Protein AF-A0A7U4XTM7-F1 (afdb_monomer_lite)

Organism: Clostridium sporogenes (NCBI:txid1509)

Foldseek 3Di:
DWKWKAWPPPRQIDIDDALDDPVVVVVVNCVNCVCVPPNRPPPTDIWMADPVGDTDPDPSVVRVVRVD

pLDDT: mean 86.69, std 13.36, range [51.66, 97.0]

Radius of gyration: 11.75 Å; chains: 1; bounding box: 29×18×31 Å

Structure (mmCIF, N/CA/C/O backbone):
data_AF-A0A7U4XTM7-F1
#
_entry.id   AF-A0A7U4XTM7-F1
#
loop_
_atom_site.group_PDB
_atom_site.id
_atom_site.type_symbol
_atom_site.label_atom_id
_atom_site.label_alt_id
_atom_site.label_comp_id
_atom_site.label_asym_id
_atom_site.label_entity_id
_atom_site.label_seq_id
_atom_site.pdbx_PDB_ins_code
_atom_site.Cartn_x
_atom_site.Cartn_y
_atom_site.Cartn_z
_atom_site.occupancy
_atom_site.B_iso_or_equiv
_atom_site.auth_seq_id
_atom_site.auth_comp_id
_atom_site.auth_asym_id
_atom_site.auth_atom_id
_atom_site.pdbx_PDB_model_num
ATOM 1 N N . MET A 1 1 ? -8.701 -6.834 8.504 1.00 91.62 1 MET A N 1
ATOM 2 C CA . MET A 1 1 ? -9.268 -6.841 7.137 1.00 91.62 1 MET A CA 1
ATOM 3 C C . MET A 1 1 ? -8.140 -7.052 6.150 1.00 91.62 1 MET A C 1
ATOM 5 O O . MET A 1 1 ? -7.172 -6.302 6.193 1.00 91.62 1 MET A O 1
ATOM 9 N N . LYS A 1 2 ? -8.252 -8.067 5.291 1.00 95.88 2 LYS A N 1
ATOM 10 C CA . LYS A 1 2 ? -7.248 -8.349 4.263 1.00 95.88 2 LYS A CA 1
ATOM 11 C C . LYS A 1 2 ? -7.381 -7.347 3.115 1.00 95.88 2 LYS A C 1
ATOM 13 O O . LYS A 1 2 ? -8.489 -7.138 2.627 1.00 95.88 2 LYS A O 1
ATOM 18 N N . VAL A 1 3 ? -6.268 -6.745 2.708 1.00 96.56 3 VAL A N 1
ATOM 19 C CA . VAL A 1 3 ? -6.192 -5.809 1.581 1.00 96.56 3 VAL A CA 1
ATOM 20 C C . VAL A 1 3 ? -5.079 -6.242 0.641 1.00 96.56 3 VAL A C 1
ATOM 22 O O . VAL A 1 3 ? -3.973 -6.555 1.079 1.00 96.56 3 VAL A O 1
ATOM 25 N N . LYS A 1 4 ? -5.369 -6.243 -0.657 1.00 97.00 4 LYS A N 1
ATOM 26 C CA . LYS A 1 4 ? -4.419 -6.520 -1.727 1.00 97.00 4 LYS A CA 1
ATOM 27 C C . LYS A 1 4 ? -3.999 -5.216 -2.394 1.00 97.00 4 LYS A C 1
ATOM 29 O O . LYS A 1 4 ? -4.833 -4.481 -2.911 1.00 97.00 4 LYS A O 1
ATOM 34 N N . ILE A 1 5 ? -2.703 -4.950 -2.386 1.00 94.81 5 ILE A N 1
ATOM 35 C CA . ILE A 1 5 ? -2.045 -3.809 -3.019 1.00 94.81 5 ILE A CA 1
ATOM 36 C C . ILE A 1 5 ? -1.505 -4.288 -4.365 1.00 94.81 5 ILE A C 1
ATOM 38 O O . ILE A 1 5 ? -0.843 -5.324 -4.405 1.00 94.81 5 ILE A O 1
ATOM 42 N N . VAL A 1 6 ? -1.802 -3.576 -5.453 1.00 93.12 6 VAL A N 1
ATOM 43 C CA . VAL A 1 6 ? -1.486 -4.006 -6.825 1.00 93.12 6 VAL A CA 1
ATOM 44 C C . VAL A 1 6 ? -0.874 -2.859 -7.624 1.00 93.12 6 VAL A C 1
ATOM 46 O O . VAL A 1 6 ? -1.555 -1.866 -7.900 1.00 93.12 6 VAL A O 1
ATOM 49 N N . CYS A 1 7 ? 0.374 -3.024 -8.062 1.00 90.31 7 CYS A N 1
ATOM 50 C CA . CYS A 1 7 ? 0.987 -2.150 -9.060 1.00 90.31 7 CYS A CA 1
ATOM 51 C C . CYS A 1 7 ? 0.326 -2.389 -10.424 1.00 90.31 7 CYS A C 1
ATOM 53 O O . CYS A 1 7 ? 0.292 -3.512 -10.919 1.00 90.31 7 CYS A O 1
ATOM 55 N N . GLN A 1 8 ? -0.211 -1.349 -11.060 1.00 88.06 8 GLN A N 1
ATOM 56 C CA . GLN A 1 8 ? -0.928 -1.503 -12.336 1.00 88.06 8 GLN A CA 1
ATOM 57 C C . GLN A 1 8 ? -0.008 -1.711 -13.548 1.00 88.06 8 GLN A C 1
ATOM 59 O O . GLN A 1 8 ? -0.483 -2.051 -14.628 1.00 88.06 8 GLN A O 1
ATOM 64 N N . ARG A 1 9 ? 1.303 -1.500 -13.390 1.00 84.19 9 ARG A N 1
ATOM 65 C CA . ARG A 1 9 ? 2.282 -1.621 -14.477 1.00 84.19 9 ARG A CA 1
ATOM 66 C C . ARG A 1 9 ? 2.706 -3.068 -14.724 1.00 84.19 9 ARG A C 1
ATOM 68 O O . ARG A 1 9 ? 2.738 -3.512 -15.865 1.00 84.19 9 ARG A O 1
ATOM 75 N N . ASP A 1 10 ? 3.105 -3.753 -13.660 1.00 85.19 10 ASP A N 1
ATOM 76 C CA . ASP A 1 10 ? 3.721 -5.088 -13.683 1.00 85.19 10 ASP A CA 1
ATOM 77 C C . ASP A 1 10 ? 2.897 -6.127 -12.915 1.00 85.19 10 ASP A C 1
ATOM 79 O O . ASP A 1 10 ? 3.251 -7.304 -12.915 1.00 85.19 10 ASP A O 1
ATOM 83 N N . TYR A 1 11 ? 1.777 -5.712 -12.315 1.00 88.00 11 TYR A N 1
ATOM 84 C CA . TYR A 1 11 ? 0.923 -6.549 -11.480 1.00 88.00 11 TYR A CA 1
ATOM 85 C C . TYR A 1 11 ? 1.648 -7.142 -10.271 1.00 88.00 11 TYR A C 1
ATOM 87 O O . TYR A 1 11 ? 1.190 -8.152 -9.736 1.00 88.00 11 TYR A O 1
ATOM 95 N N . GLU A 1 12 ? 2.729 -6.511 -9.799 1.00 89.06 12 GLU A N 1
ATOM 96 C CA . GLU A 1 12 ? 3.316 -6.864 -8.510 1.00 89.06 12 GLU A CA 1
ATOM 97 C C . GLU A 1 12 ? 2.276 -6.645 -7.410 1.00 89.06 12 GLU A C 1
ATOM 99 O O . GLU A 1 12 ? 1.560 -5.632 -7.387 1.00 89.06 12 GLU A O 1
ATOM 104 N N . THR A 1 13 ? 2.162 -7.619 -6.503 1.00 92.19 13 THR A N 1
ATOM 105 C CA . THR A 1 13 ? 1.130 -7.585 -5.466 1.00 92.19 13 THR A CA 1
ATOM 106 C C . THR A 1 13 ? 1.661 -7.872 -4.077 1.00 92.19 13 THR A C 1
ATOM 108 O O . THR A 1 13 ? 2.506 -8.740 -3.871 1.00 92.19 13 THR A O 1
ATOM 111 N N . ARG A 1 14 ? 1.090 -7.178 -3.093 1.00 94.62 14 ARG A N 1
ATOM 112 C CA . ARG A 1 14 ? 1.294 -7.453 -1.669 1.00 94.62 14 ARG A CA 1
ATOM 113 C C . ARG A 1 14 ? -0.043 -7.542 -0.968 1.00 94.62 14 ARG A C 1
ATOM 115 O O . ARG A 1 14 ? -0.940 -6.747 -1.223 1.00 94.62 14 ARG A O 1
ATOM 122 N N . GLU A 1 15 ? -0.160 -8.493 -0.057 1.00 95.62 15 GLU A N 1
ATOM 123 C CA . GLU A 1 15 ? -1.316 -8.600 0.822 1.00 95.62 15 GLU A CA 1
ATOM 124 C C . GLU A 1 15 ? -0.933 -8.112 2.215 1.00 95.62 15 GLU A C 1
ATOM 126 O O . GLU A 1 15 ? 0.131 -8.457 2.733 1.00 95.62 15 GLU A O 1
ATOM 131 N N . VAL A 1 16 ? -1.799 -7.298 2.810 1.00 95.75 16 VAL A N 1
ATOM 132 C CA . VAL A 1 16 ? -1.625 -6.747 4.154 1.00 95.75 16 VAL A CA 1
ATOM 133 C C . VAL A 1 16 ? -2.897 -6.919 4.965 1.00 95.75 16 VAL A C 1
ATOM 135 O O . VAL A 1 16 ? -3.992 -7.074 4.419 1.00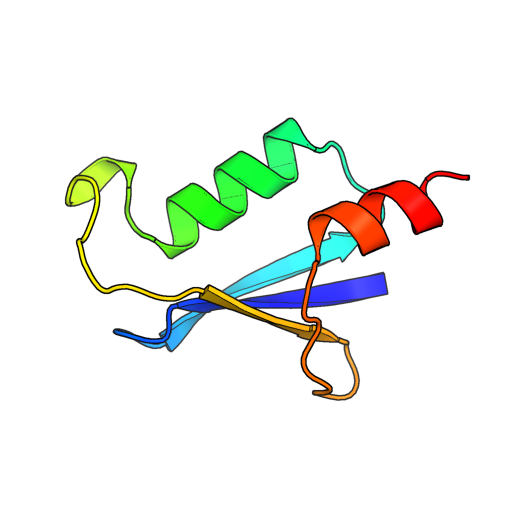 95.75 16 VAL A O 1
ATOM 138 N N . GLU A 1 17 ? -2.751 -6.869 6.282 1.00 96.62 17 GLU A N 1
ATOM 139 C CA . GLU A 1 17 ? -3.870 -6.907 7.209 1.00 96.62 17 GLU A CA 1
ATOM 140 C C . GLU A 1 17 ? -4.026 -5.542 7.879 1.00 96.62 17 GLU A C 1
ATOM 142 O O . GLU A 1 17 ? -3.103 -5.049 8.520 1.00 96.62 17 GLU A O 1
ATOM 147 N N . LEU A 1 18 ? -5.191 -4.916 7.699 1.00 95.44 18 LEU A N 1
ATOM 148 C CA . LEU A 1 18 ? -5.556 -3.662 8.354 1.00 95.44 18 LEU A CA 1
ATOM 149 C C . LEU A 1 18 ? -6.419 -3.921 9.608 1.00 95.44 18 LEU A C 1
ATOM 151 O O . LEU A 1 18 ? -7.231 -4.853 9.597 1.00 95.44 18 LEU A O 1
ATOM 155 N N . PRO A 1 19 ? -6.333 -3.074 10.646 1.00 96.44 19 PRO A N 1
ATOM 156 C CA . PRO A 1 19 ? -5.458 -1.912 10.711 1.00 96.44 19 PRO A CA 1
ATOM 157 C C . PRO A 1 19 ? -3.988 -2.286 10.942 1.00 96.44 19 PRO A C 1
ATOM 159 O O . PRO A 1 19 ? -3.681 -3.266 11.612 1.00 96.44 19 PRO A O 1
ATOM 162 N N . MET A 1 20 ? -3.080 -1.458 10.435 1.00 95.62 20 MET A N 1
ATOM 163 C CA . MET A 1 20 ? -1.643 -1.563 10.687 1.00 95.62 20 MET A CA 1
ATOM 164 C C . MET A 1 20 ? -1.000 -0.186 10.849 1.00 95.62 20 MET A C 1
ATOM 166 O O . MET A 1 20 ? -1.607 0.840 10.542 1.00 95.62 20 MET A O 1
ATOM 170 N N . ASN A 1 21 ? 0.250 -0.159 11.307 1.00 96.00 21 ASN A N 1
ATOM 171 C CA . ASN A 1 21 ? 1.029 1.071 11.400 1.00 96.00 21 ASN A CA 1
ATOM 172 C C . ASN A 1 21 ? 1.141 1.771 10.024 1.00 96.00 21 ASN A C 1
ATOM 174 O O . ASN A 1 21 ? 1.416 1.132 9.008 1.00 96.00 21 ASN A O 1
ATOM 178 N N . GLU A 1 22 ? 0.920 3.087 9.999 1.00 92.44 22 GLU A N 1
ATOM 179 C CA . GLU A 1 22 ? 0.840 3.878 8.762 1.00 92.44 22 GLU A CA 1
ATOM 180 C C . GLU A 1 22 ? 2.176 3.958 8.008 1.00 92.44 22 GLU A C 1
ATOM 182 O O . GLU A 1 22 ? 2.195 3.840 6.784 1.00 92.44 22 GLU A O 1
ATOM 187 N N . GLU A 1 23 ? 3.297 4.066 8.725 1.00 92.81 23 GLU A N 1
ATOM 188 C CA . GLU A 1 23 ? 4.643 4.035 8.138 1.00 92.81 23 GLU A CA 1
ATOM 189 C C . GLU A 1 23 ? 4.923 2.674 7.487 1.00 92.81 23 GLU A C 1
ATOM 191 O O . GLU A 1 23 ? 5.441 2.598 6.375 1.00 92.81 23 GLU A O 1
ATOM 196 N N . SER A 1 24 ? 4.493 1.585 8.130 1.00 94.12 24 SER A N 1
ATOM 197 C CA . SER A 1 24 ? 4.603 0.237 7.561 1.00 94.12 24 SER A CA 1
ATOM 198 C C . SER A 1 24 ? 3.766 0.084 6.285 1.00 94.12 24 SER A C 1
ATOM 200 O O . SER A 1 24 ? 4.244 -0.488 5.308 1.00 94.12 24 SER A O 1
ATOM 202 N N . LEU A 1 25 ? 2.544 0.628 6.260 1.00 93.94 25 LEU A N 1
ATOM 203 C CA . LEU A 1 25 ? 1.689 0.621 5.068 1.00 93.94 25 LEU A CA 1
ATOM 204 C C . LEU A 1 25 ? 2.319 1.417 3.913 1.00 93.94 25 LEU A C 1
ATOM 206 O O . LEU A 1 25 ? 2.339 0.942 2.777 1.00 93.94 25 LEU A O 1
ATOM 210 N N . LEU A 1 26 ? 2.888 2.590 4.211 1.00 91.19 26 LEU A N 1
ATOM 211 C CA . LEU A 1 26 ? 3.591 3.423 3.235 1.00 91.19 26 LEU A CA 1
ATOM 212 C C . LEU A 1 26 ? 4.823 2.711 2.654 1.00 91.19 26 LEU A C 1
ATOM 214 O O . LEU A 1 26 ? 5.035 2.743 1.441 1.00 91.19 26 LEU A O 1
ATOM 218 N N . ASN A 1 27 ? 5.603 2.028 3.495 1.00 90.12 27 ASN A N 1
ATOM 219 C CA . ASN A 1 27 ? 6.772 1.261 3.061 1.00 90.12 27 ASN A CA 1
ATOM 220 C C . ASN A 1 27 ? 6.380 0.100 2.138 1.00 90.12 27 ASN A C 1
ATOM 222 O O . ASN A 1 27 ? 7.030 -0.129 1.120 1.00 90.12 27 ASN A O 1
ATOM 226 N N . ILE A 1 28 ? 5.283 -0.604 2.438 1.00 91.62 28 ILE A N 1
ATOM 227 C CA . ILE A 1 28 ? 4.789 -1.687 1.577 1.00 91.62 28 ILE A CA 1
ATOM 228 C C . ILE A 1 28 ? 4.313 -1.135 0.231 1.00 91.62 28 ILE A C 1
ATOM 230 O O . ILE A 1 28 ? 4.668 -1.692 -0.806 1.00 91.62 28 ILE A O 1
ATOM 234 N N . GLN A 1 29 ? 3.570 -0.022 0.223 1.00 88.81 29 GLN A N 1
ATOM 235 C CA . GLN A 1 29 ? 3.188 0.652 -1.022 1.00 88.81 29 GLN A CA 1
ATOM 236 C C . GLN A 1 29 ? 4.428 1.048 -1.843 1.00 88.81 29 GLN A C 1
ATOM 238 O O . GLN A 1 29 ? 4.454 0.852 -3.057 1.00 88.81 29 GLN A O 1
ATOM 243 N N . GLY A 1 30 ? 5.467 1.581 -1.191 1.00 86.56 30 GLY A N 1
ATOM 244 C CA . GLY A 1 30 ? 6.731 1.935 -1.837 1.00 86.56 30 GLY A CA 1
ATOM 245 C C . GLY A 1 30 ? 7.462 0.732 -2.437 1.00 86.56 30 GLY A C 1
ATOM 246 O O . GLY A 1 30 ? 7.950 0.826 -3.562 1.00 86.56 30 GLY A O 1
ATOM 247 N N . SER A 1 31 ? 7.468 -0.401 -1.731 1.00 86.62 31 SER A N 1
ATOM 248 C CA . SER A 1 31 ? 8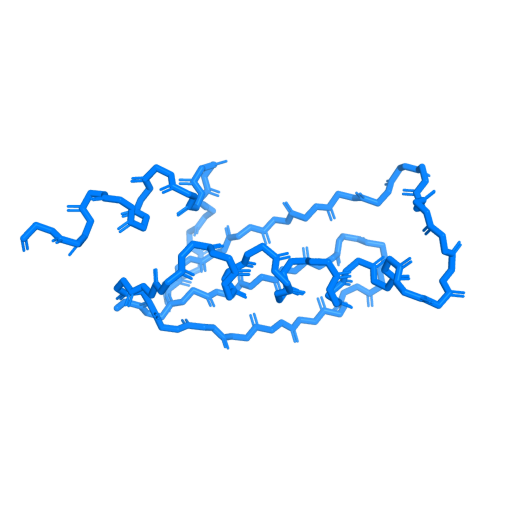.051 -1.658 -2.209 1.00 86.62 31 SER A CA 1
ATOM 249 C C . SER A 1 31 ? 7.305 -2.223 -3.419 1.00 86.62 31 SER A C 1
ATOM 251 O O . SER A 1 31 ? 7.961 -2.659 -4.357 1.00 86.62 31 SER A O 1
ATOM 253 N N . VAL A 1 32 ? 5.966 -2.177 -3.434 1.00 87.31 32 VAL A N 1
ATOM 254 C CA . VAL A 1 32 ? 5.154 -2.602 -4.596 1.00 87.31 32 VAL A CA 1
ATOM 255 C C . VAL A 1 32 ? 5.417 -1.720 -5.818 1.00 87.31 32 VAL A C 1
ATOM 257 O O . VAL A 1 32 ? 5.341 -2.181 -6.950 1.00 87.31 32 VAL A O 1
ATOM 260 N N . LEU A 1 33 ? 5.752 -0.451 -5.595 1.00 81.88 33 LEU A N 1
ATOM 261 C CA . LEU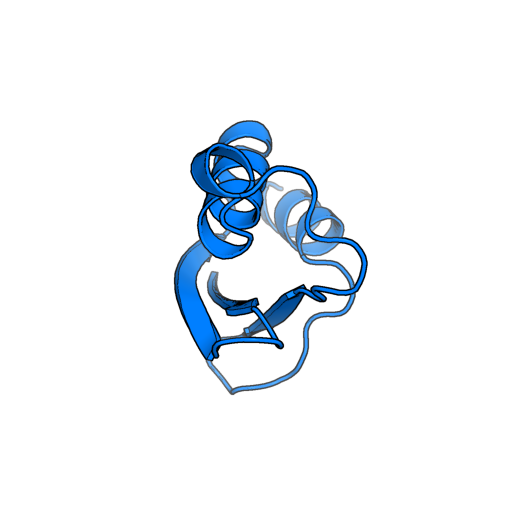 A 1 33 ? 6.122 0.493 -6.647 1.00 81.88 33 LEU A CA 1
ATOM 262 C C . LEU A 1 33 ? 7.598 0.421 -7.058 1.00 81.88 33 LEU A C 1
ATOM 264 O O . LEU A 1 33 ? 8.016 1.230 -7.886 1.00 81.88 33 LEU A O 1
ATOM 268 N N . GLU A 1 34 ? 8.394 -0.479 -6.469 1.00 72.31 34 GLU A N 1
ATOM 269 C CA . GLU A 1 34 ? 9.844 -0.550 -6.687 1.00 72.31 34 GLU A CA 1
ATOM 270 C C . GLU A 1 34 ? 10.555 0.811 -6.508 1.00 72.31 34 GLU A C 1
ATOM 272 O O . GLU A 1 34 ? 11.540 1.128 -7.183 1.00 72.31 34 GLU A O 1
ATOM 277 N N . ARG A 1 35 ? 10.069 1.647 -5.572 1.00 63.06 35 ARG A N 1
ATOM 278 C CA . ARG A 1 35 ? 10.631 2.992 -5.331 1.00 63.06 35 ARG A CA 1
ATOM 279 C C . ARG A 1 35 ? 12.119 2.957 -4.984 1.00 63.06 35 ARG A C 1
ATOM 281 O O . ARG A 1 35 ? 12.838 3.892 -5.334 1.00 63.06 35 ARG A O 1
ATOM 288 N N . ASP A 1 36 ? 12.557 1.886 -4.329 1.00 57.78 36 ASP A N 1
ATOM 289 C CA . ASP A 1 36 ? 13.925 1.723 -3.834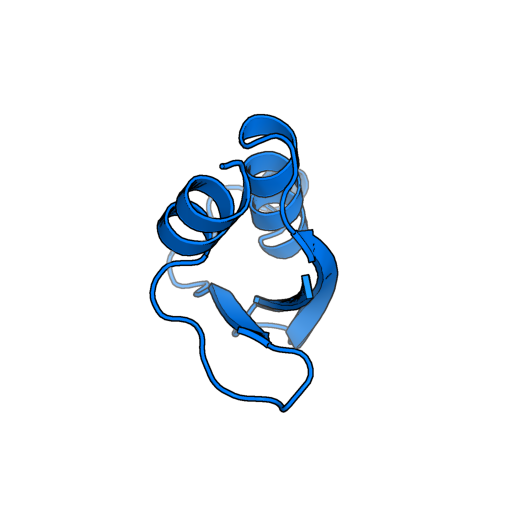 1.00 57.78 36 ASP A CA 1
ATOM 290 C C . ASP A 1 36 ? 14.915 1.285 -4.928 1.00 57.78 36 ASP A C 1
ATOM 292 O O . ASP A 1 36 ? 16.117 1.500 -4.786 1.00 57.78 36 ASP A O 1
ATOM 296 N N . THR A 1 37 ? 14.433 0.693 -6.027 1.00 61.62 37 THR A N 1
ATOM 297 C CA . THR A 1 37 ? 15.270 0.120 -7.098 1.00 61.62 37 THR A CA 1
ATOM 298 C C . THR A 1 37 ? 15.215 0.917 -8.396 1.00 61.62 37 THR A C 1
ATOM 300 O O . THR A 1 37 ? 16.239 1.062 -9.063 1.00 61.62 37 THR A O 1
ATOM 303 N N . LEU A 1 38 ? 14.050 1.454 -8.763 1.00 57.62 38 LEU A N 1
ATOM 304 C CA . LEU A 1 38 ? 13.832 2.097 -10.066 1.00 57.62 38 LEU A CA 1
ATOM 305 C C . LEU A 1 38 ? 13.656 3.623 -9.980 1.00 57.62 38 LEU A C 1
ATOM 307 O O . LEU A 1 38 ? 13.515 4.285 -11.009 1.00 57.62 38 LEU A O 1
ATOM 311 N N . GLY A 1 39 ? 13.704 4.198 -8.771 1.00 56.41 39 GLY A N 1
ATOM 312 C CA . GLY A 1 39 ? 13.324 5.590 -8.534 1.00 56.41 39 GLY A CA 1
ATOM 313 C C . GLY A 1 39 ? 11.815 5.790 -8.698 1.00 56.41 39 GLY A C 1
ATOM 314 O O . GLY A 1 39 ? 11.079 4.859 -9.006 1.00 56.41 39 GLY A O 1
ATOM 315 N N . TYR A 1 40 ? 11.314 7.004 -8.459 1.00 51.66 40 TYR A N 1
ATOM 316 C CA . TYR A 1 40 ? 9.894 7.327 -8.644 1.00 51.66 40 TYR A CA 1
ATOM 317 C C . TYR A 1 40 ? 9.480 7.016 -10.092 1.00 51.66 40 TYR A C 1
ATOM 319 O O . TYR A 1 40 ? 9.804 7.766 -11.014 1.00 51.66 40 TYR A O 1
ATOM 327 N N . ILE A 1 41 ? 8.784 5.901 -10.307 1.00 54.69 41 ILE A N 1
ATOM 328 C CA . ILE A 1 41 ? 8.352 5.499 -11.644 1.00 54.69 41 ILE A CA 1
ATOM 329 C C . ILE A 1 41 ? 7.152 6.368 -11.997 1.00 54.69 41 ILE A C 1
ATOM 331 O O . ILE A 1 41 ? 6.018 6.087 -11.610 1.00 54.69 41 ILE A O 1
ATOM 335 N N . ALA A 1 42 ? 7.414 7.476 -12.686 1.00 51.69 42 ALA A N 1
ATOM 336 C CA . ALA A 1 42 ? 6.370 8.335 -13.217 1.00 51.69 42 ALA A CA 1
ATOM 337 C C . ALA A 1 42 ? 5.390 7.485 -14.052 1.00 51.69 42 ALA A C 1
ATOM 339 O O . ALA A 1 42 ? 5.788 6.864 -15.035 1.00 51.69 42 ALA A O 1
ATOM 340 N N . GLY A 1 43 ? 4.120 7.440 -13.635 1.00 54.38 43 GLY A N 1
ATOM 341 C CA . GLY A 1 43 ? 3.048 6.714 -14.327 1.00 54.38 43 GLY A CA 1
ATOM 342 C C . GLY A 1 43 ? 2.691 5.328 -13.774 1.00 54.38 43 GLY A C 1
ATOM 343 O O . GLY A 1 43 ? 1.754 4.723 -14.289 1.00 54.38 43 GLY A O 1
ATOM 344 N N . ALA A 1 44 ? 3.374 4.819 -12.741 1.00 64.56 44 ALA A N 1
ATOM 345 C CA . ALA A 1 44 ? 2.924 3.615 -12.040 1.00 64.56 44 ALA A CA 1
ATOM 346 C C . ALA A 1 44 ? 1.833 3.974 -11.016 1.00 64.56 44 ALA A C 1
ATOM 348 O O . ALA A 1 44 ? 2.080 4.733 -10.077 1.00 64.56 44 ALA A O 1
ATOM 349 N N . ASP A 1 45 ? 0.631 3.436 -11.216 1.00 81.38 45 ASP A N 1
ATOM 350 C CA . ASP A 1 45 ? -0.498 3.583 -10.296 1.00 81.38 45 ASP A CA 1
ATOM 351 C C . ASP A 1 45 ? -0.613 2.356 -9.377 1.00 81.38 45 ASP A C 1
ATOM 353 O O . ASP A 1 45 ? -0.272 1.235 -9.774 1.00 81.38 45 ASP A O 1
ATOM 357 N N . VAL A 1 46 ? -1.096 2.561 -8.152 1.00 88.81 46 VAL A N 1
ATOM 358 C CA . VAL A 1 46 ? -1.354 1.486 -7.186 1.00 88.81 46 VAL A CA 1
ATOM 359 C C . VAL A 1 46 ? -2.834 1.452 -6.882 1.00 88.81 46 VAL A C 1
ATOM 361 O O . VAL A 1 46 ? -3.388 2.418 -6.363 1.00 88.81 46 VAL A O 1
ATOM 364 N N . LYS A 1 47 ? -3.445 0.296 -7.128 1.00 94.25 47 LYS A N 1
ATOM 365 C CA . LYS A 1 47 ? -4.819 0.024 -6.716 1.00 94.25 47 LYS A CA 1
ATOM 366 C C . LYS A 1 47 ? -4.850 -0.884 -5.502 1.00 94.25 47 LYS A C 1
ATOM 368 O O . LYS A 1 47 ? -3.955 -1.707 -5.292 1.00 94.25 47 LYS A O 1
ATOM 373 N N . TYR A 1 48 ? -5.911 -0.738 -4.728 1.00 95.62 48 TYR A N 1
ATOM 374 C CA . TYR A 1 48 ? -6.142 -1.477 -3.498 1.00 95.62 48 TYR A CA 1
ATOM 375 C C . TYR A 1 48 ? -7.454 -2.225 -3.622 1.00 95.62 48 TYR A C 1
ATOM 377 O O . TYR A 1 48 ? -8.425 -1.661 -4.117 1.00 95.62 48 TYR A O 1
ATOM 385 N N . TYR A 1 49 ? -7.491 -3.464 -3.154 1.00 96.88 49 TYR A N 1
ATOM 386 C CA . TYR A 1 49 ? -8.695 -4.282 -3.177 1.00 96.88 49 TYR A CA 1
ATOM 387 C C . TYR A 1 49 ? -8.916 -4.940 -1.825 1.00 96.88 49 TYR A C 1
ATOM 389 O O . TYR A 1 49 ? -7.953 -5.341 -1.168 1.00 96.88 49 TYR A O 1
ATOM 397 N N . ASP A 1 50 ? -10.166 -5.059 -1.401 1.00 95.56 50 ASP A N 1
ATOM 398 C CA . ASP A 1 50 ? -10.515 -5.847 -0.223 1.00 95.56 50 ASP A CA 1
ATOM 399 C C . ASP A 1 50 ? -10.462 -7.364 -0.498 1.00 95.56 50 ASP A C 1
ATOM 401 O O . ASP A 1 50 ? -10.118 -7.822 -1.590 1.00 95.56 50 ASP A O 1
ATOM 405 N N . GLY A 1 51 ? -10.790 -8.166 0.520 1.00 90.69 51 GLY A N 1
ATOM 406 C CA . GLY A 1 51 ? -10.844 -9.626 0.406 1.00 90.69 51 GLY A CA 1
ATOM 407 C C . GLY A 1 51 ? -11.946 -10.164 -0.516 1.00 90.69 51 GLY A C 1
ATOM 408 O O . GLY A 1 51 ? -11.899 -11.342 -0.862 1.00 90.69 51 GLY A O 1
ATOM 409 N N . GLU A 1 52 ? -12.907 -9.332 -0.917 1.00 93.56 52 GLU A N 1
ATOM 410 C CA . GLU A 1 52 ? -13.982 -9.673 -1.856 1.00 93.56 52 GLU A CA 1
ATOM 411 C C . GLU A 1 52 ? -13.653 -9.223 -3.291 1.00 93.56 52 GLU A C 1
ATOM 413 O O . GLU A 1 52 ? -14.337 -9.611 -4.237 1.00 93.56 52 GLU A O 1
ATOM 418 N N . GLY A 1 53 ? -12.570 -8.460 -3.471 1.00 93.06 53 GLY A N 1
ATOM 419 C CA . GLY A 1 53 ? -12.128 -7.930 -4.756 1.00 93.06 53 GLY A CA 1
ATOM 420 C C . GLY A 1 53 ? -12.700 -6.553 -5.093 1.00 93.06 53 GLY A C 1
ATOM 421 O O . GLY A 1 53 ? -12.528 -6.103 -6.226 1.00 93.06 53 GLY A O 1
ATOM 422 N N . ASN A 1 54 ? -13.346 -5.866 -4.147 1.00 96.19 54 ASN A N 1
ATOM 423 C CA . ASN A 1 54 ? -13.822 -4.502 -4.358 1.00 96.19 54 ASN A CA 1
ATOM 424 C C . ASN A 1 54 ? -12.661 -3.511 -4.253 1.00 96.19 54 ASN A C 1
ATOM 426 O O . ASN A 1 54 ? -11.819 -3.622 -3.360 1.00 96.19 54 ASN A O 1
ATOM 430 N N . GLU A 1 55 ? -12.629 -2.525 -5.149 1.00 96.56 55 GLU A N 1
ATOM 431 C CA . GLU A 1 55 ? -11.609 -1.476 -5.142 1.00 96.56 55 GLU A CA 1
ATOM 432 C C . GLU A 1 55 ? -11.785 -0.541 -3.933 1.00 96.56 55 GLU A C 1
ATOM 434 O O . GLU A 1 55 ? -12.886 -0.089 -3.620 1.00 96.56 55 GLU A O 1
ATOM 439 N N . ILE A 1 56 ? -10.678 -0.240 -3.257 1.00 95.94 56 ILE A N 1
ATOM 440 C CA . ILE A 1 56 ? -10.609 0.686 -2.129 1.00 95.94 56 ILE A CA 1
ATOM 441 C C . ILE A 1 56 ? -9.949 1.975 -2.623 1.00 95.94 56 ILE A C 1
ATOM 443 O O . ILE A 1 56 ? -8.748 2.003 -2.883 1.00 95.94 56 ILE A O 1
ATOM 447 N N . GLU A 1 57 ? -10.716 3.064 -2.691 1.00 93.06 57 GLU A N 1
ATOM 448 C CA . GLU A 1 57 ? -10.214 4.358 -3.182 1.00 93.06 57 GLU A CA 1
ATOM 449 C C . GLU A 1 57 ? -9.123 4.961 -2.283 1.00 93.06 57 GLU A C 1
ATOM 451 O O . GLU A 1 57 ? -8.163 5.556 -2.769 1.00 93.06 57 GLU A O 1
ATOM 456 N N . ASN A 1 58 ? -9.255 4.825 -0.957 1.00 93.25 58 ASN A N 1
ATOM 457 C CA . ASN A 1 58 ? -8.303 5.395 -0.003 1.00 93.25 58 ASN A CA 1
ATOM 458 C C . ASN A 1 58 ? -7.990 4.429 1.146 1.00 93.25 58 ASN A C 1
ATOM 460 O O . ASN A 1 58 ? -8.641 4.429 2.196 1.00 93.25 58 ASN A O 1
ATOM 464 N N . VAL A 1 59 ? -6.942 3.626 0.951 1.00 94.50 59 VAL A N 1
ATOM 465 C CA . VAL A 1 59 ? -6.483 2.633 1.931 1.00 94.50 59 VAL A CA 1
ATOM 466 C C . VAL A 1 59 ? -6.014 3.262 3.251 1.00 94.50 59 VAL A C 1
ATOM 468 O O . VAL A 1 59 ? -6.200 2.665 4.308 1.00 94.50 59 VAL A O 1
ATOM 471 N N . PHE A 1 60 ? -5.461 4.481 3.229 1.00 94.12 60 PHE A N 1
ATOM 472 C CA . PHE A 1 60 ? -4.973 5.168 4.432 1.00 94.12 60 PHE A CA 1
ATOM 473 C C . PHE A 1 60 ? -6.127 5.667 5.305 1.00 94.12 60 PHE A C 1
ATOM 475 O O . PHE A 1 60 ? -6.104 5.505 6.527 1.00 94.12 60 PHE A O 1
ATOM 482 N N . LEU A 1 61 ? -7.174 6.214 4.679 1.00 94.88 61 LEU A N 1
ATOM 483 C CA . LEU A 1 61 ? -8.398 6.592 5.381 1.00 94.88 61 LEU A CA 1
ATOM 484 C C . LEU A 1 61 ? -9.062 5.365 6.016 1.00 94.88 61 LEU A C 1
ATOM 486 O O . LEU A 1 61 ? -9.417 5.417 7.193 1.00 94.88 61 LEU A O 1
ATOM 490 N N . LEU A 1 62 ? -9.176 4.263 5.268 1.00 94.88 62 LEU A N 1
ATOM 491 C CA . LEU A 1 62 ? -9.716 3.004 5.781 1.00 94.88 62 LEU A CA 1
ATOM 492 C C . LEU A 1 62 ? -8.884 2.471 6.958 1.00 94.88 62 LEU A C 1
ATOM 494 O O . LEU A 1 62 ? -9.440 2.153 8.007 1.00 94.88 62 LEU A O 1
ATOM 498 N N . ASN A 1 63 ? -7.554 2.437 6.824 1.00 95.69 63 ASN A N 1
ATOM 499 C CA . ASN A 1 63 ? -6.643 2.014 7.889 1.00 95.69 63 ASN A CA 1
ATOM 500 C C . ASN A 1 63 ? -6.882 2.811 9.182 1.00 95.69 63 ASN A C 1
ATOM 502 O O . ASN A 1 63 ? -7.051 2.227 10.250 1.00 95.69 63 ASN A O 1
ATOM 506 N N . LYS A 1 64 ? -6.987 4.141 9.079 1.00 95.19 64 LYS A N 1
ATOM 507 C CA . LYS A 1 64 ? -7.264 5.026 10.218 1.00 95.19 64 LYS A CA 1
ATOM 508 C C . LYS A 1 64 ? -8.651 4.802 10.828 1.00 95.19 64 LYS A C 1
ATOM 510 O O . LYS A 1 64 ? -8.804 4.894 12.042 1.00 95.19 64 LYS A O 1
ATOM 515 N N . GLN A 1 65 ? -9.667 4.525 10.010 1.00 94.38 65 GLN A N 1
ATOM 516 C CA . GLN A 1 65 ? -11.020 4.231 10.494 1.00 94.38 65 GLN A CA 1
ATOM 517 C C . GLN A 1 65 ? -11.091 2.912 11.274 1.00 94.38 65 GLN A C 1
ATOM 519 O O . GLN A 1 65 ? -11.869 2.826 12.222 1.00 94.38 65 GLN A O 1
ATOM 524 N N . LEU A 1 66 ? -10.278 1.921 10.895 1.00 94.12 66 LEU A N 1
ATOM 525 C CA . LEU A 1 66 ? -10.216 0.603 11.532 1.00 94.12 66 LEU A CA 1
ATOM 526 C C . LEU A 1 66 ? -9.374 0.567 12.818 1.00 94.12 66 LEU A C 1
ATOM 528 O O . LEU A 1 66 ? -9.533 -0.361 13.598 1.00 94.12 66 LEU A O 1
ATOM 532 N N . GLN A 1 67 ? -8.501 1.551 13.058 1.00 90.19 67 GLN A N 1
ATOM 533 C CA . GLN A 1 67 ? -7.681 1.658 14.282 1.00 90.19 67 GLN A CA 1
ATOM 534 C C . GLN A 1 67 ? -8.451 2.126 15.533 1.00 90.19 67 GLN A C 1
ATOM 536 O O . GLN A 1 67 ? -7.831 2.395 16.561 1.00 90.19 67 GLN A O 1
ATOM 541 N N . LYS A 1 68 ? -9.772 2.290 15.435 1.00 67.00 68 LYS A N 1
ATOM 542 C CA . LYS A 1 68 ? -10.624 2.751 16.536 1.00 67.00 68 LYS A CA 1
ATOM 543 C C . LYS A 1 68 ? -10.788 1.721 17.646 1.00 67.00 68 LYS A C 1
ATOM 545 O O . LYS A 1 68 ? -10.880 0.517 17.327 1.00 67.00 68 LYS A O 1
#

Secondary structure (DSSP, 8-state):
-EEEEEETTT--EEEEESS--HHHHHHHHHHHTTHHHH-S-TT--EEEEETTS-B-S-HHHHHHHHT-

Sequence (68 aa):
MKVKIVCQRDYETREVELPMNEESLLNIQGSVLERDTLGYIAGADVKYYDGEGNEIENVFLLNKQLQK

=== Feature glossary ===
Feature key, reading from the visual/contextual features back to the raw sequence:

Rendered structure images. Structure images are PyMOL renders from six orthogonal camera directions. Cartoon representation draws helices as coils and strands as arrows; sticks shows the backbone as bonds; surface shows the solvent-excluded envelope. Rainbow coloring maps sequence position to hue (blue→red, N→C); chain coloring assigns a distinct color per polypeptide.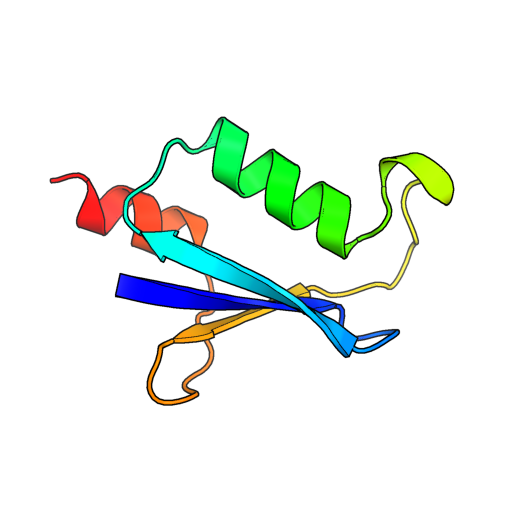

Contact-map, Ramachandran, and PAE plots. Three diagnostic plots accompany the record. The Cα contact map visualizes the tertiary structure as a 2D adjacency matrix (8 Å cutoff, sequence-local contacts suppressed). The Ramachandran plot shows the distribution of backbone (φ, ψ) torsions, with points in the α and β basins reflecting secondary structure content. The PAE plot shows AlphaFold's inter-residue confidence as a color matrix.

InterPro / GO / CATH / organism. The annotation block draws on four external resources. InterPro: which protein families and domains the sequence belongs to. GO: standardized terms for what the protein does, what process it participates in, and where in the cell it acts. CATH: which structural fold it has in the CATH hierarchy. Organism: the species of origin.

Nearest PDB structures. Structural nearest neighbors (via Foldseek easy-search vs the PDB). Reported per hit: target PDB id, E-value, and alignment TM-score. A TM-score above ~0.5 is the conventional threshold for 'same fold'.

Predicted aligned error. Predicted aligned error is AlphaFold's pairwise confidence. Unlike pLDDT (per-residue), PAE is per-residue-pair and captures whether two parts of the structure are correctly placed relative to each other. Units are ångströms of expected positional error.

Solvent-accessible surface area. SASA measures how much of the protein is reachable by solvent. It is computed by rolling a water-sized probe over the atomic surface and summing the exposed area (Å²). Per-residue SASA distinguishes core (buried, low SASA) from surface (exposed, high SASA) residues; total SASA is a whole-molecule size measure.

B-factor. Crystallographic B-factors measure how much each atom's electron density is smeared out, in Å². They rise in mobile loops and surface residues and fall in the buried interior. In AlphaFold models this column is repurposed to hold pLDDT instead.

pLDDT. For AlphaFold models, the B-factor field carries pLDDT — the model's own estimate of local accuracy on a 0–100 scale. Regions with pLDDT<50 should be treated as essentially unmodeled; they often correspond to intrinsically disordered segments.

Backbone torsions (φ/ψ). φ (phi) and ψ (psi) are the two rotatable backbone dihedrals per residue: φ is the C(i-1)–N–Cα–C torsion, ψ is the N–Cα–C–N(i+1) torsion, both in degrees on (−180°, 180°]. α-helical residues cluster near (−60°, −45°); β-strand residues near (−120°, +130°). A Ramachandran plot is simply a scatter of (φ, ψ) for every residue.

Radius of gyration, Cα contacts, bounding box. Radius of gyration (Rg) is the root-mean-square distance of Cα atoms from their centroid — a single number for overall size and compactness. A globular domain of N residues has Rg ≈ 2.2·N^0.38 Å; an extended or disordered chain has a much larger Rg. The Cα contact count is the number of residue pairs whose Cα atoms are within 8 Å and are more than four positions apart in sequence — a standard proxy for tertiary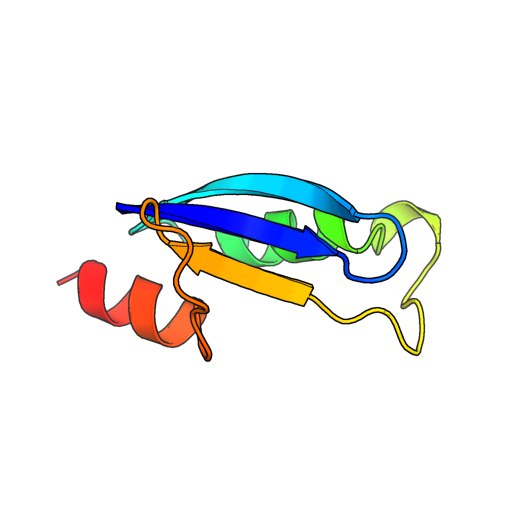 packing density. The bounding box is the smallest axis-aligned box enclosing all Cα atoms.

Secondary structure (3-state, P-SEA). Three-state secondary structure (P-SEA) collapses the eight DSSP classes into helix (a), strand (b), and coil (c). P-SEA assigns these from Cα geometry alone — distances and angles — without requiring backbone oxygens, so it works on any Cα trace.

Secondary structure (8-state, DSSP). Secondary structure is the local, repeating backbone conformation. DSSP classifies it into eight states by reading the hydrogen-bond network: three helix types (H, G, I), two β types (E, B), two non-regular types (T, S), and unstructured coil (-).

Foldseek 3Di. The Foldseek 3Di string encodes local tertiary geometry as a 20-letter alphabet — one character per residue — derived from the relative positions of nearby Cα atoms. Unlike the amino-acid sequence, 3Di is a direct function of the 3D structure, so two proteins with the same fold have similar 3Di strings even at low sequence identity.

mmCIF coordinates. Structure coordinates are given as an mmCIF _atom_site loop: one row per atom with element, residue name, chain id, sequence number, and x/y/z position in Å. Only the four main-chain atoms per residue are included here; side chains are omitted to keep the record compact.

Sequence. This is the polypeptide sequence — one letter per residue, N-terminus first. Length ranges from a few dozen residues for small domains to over a thousand for large multi-domain proteins.